Protein AF-O33717-F1 (afdb_monomer_lite)

Structure (mmCIF, N/CA/C/O backbone):
data_AF-O33717-F1
#
_entry.id   AF-O33717-F1
#
loop_
_atom_site.group_PDB
_atom_site.id
_atom_site.type_symbol
_atom_site.label_atom_id
_atom_site.label_alt_id
_atom_site.label_comp_id
_atom_site.label_asym_id
_atom_site.label_entity_id
_atom_site.label_seq_id
_atom_site.pdbx_PDB_ins_code
_atom_site.Cartn_x
_atom_site.Cartn_y
_atom_site.Cartn_z
_atom_site.occupancy
_atom_site.B_iso_or_equiv
_atom_site.auth_seq_id
_atom_site.auth_comp_id
_atom_site.auth_asym_id
_atom_site.auth_atom_id
_atom_site.pdbx_PDB_model_num
ATOM 1 N N . ALA A 1 1 ? 18.523 -14.338 -11.501 1.00 44.06 1 ALA A N 1
ATOM 2 C CA . ALA A 1 1 ? 17.229 -13.758 -11.103 1.00 44.06 1 AL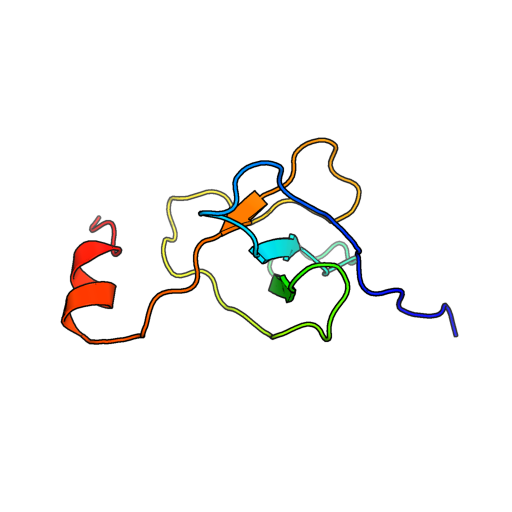A A CA 1
ATOM 3 C C . ALA A 1 1 ? 17.525 -12.743 -10.017 1.00 44.06 1 ALA A C 1
ATOM 5 O O . ALA A 1 1 ? 18.088 -13.146 -9.008 1.00 44.06 1 ALA A O 1
ATOM 6 N N . ASP A 1 2 ? 17.242 -11.460 -10.244 1.00 47.91 2 ASP A N 1
ATOM 7 C CA . ASP A 1 2 ? 17.397 -10.457 -9.190 1.00 47.91 2 ASP A CA 1
ATOM 8 C C . ASP A 1 2 ? 16.411 -10.787 -8.075 1.00 47.91 2 ASP A C 1
ATOM 10 O O . ASP A 1 2 ? 15.197 -10.834 -8.301 1.00 47.91 2 ASP A O 1
ATOM 14 N N . GLU A 1 3 ? 16.940 -11.088 -6.893 1.00 51.00 3 GLU A N 1
ATOM 15 C CA . GLU A 1 3 ? 16.158 -11.364 -5.700 1.00 51.00 3 GLU A CA 1
ATOM 16 C C . GLU A 1 3 ? 15.165 -10.213 -5.507 1.00 51.00 3 GLU A C 1
ATOM 18 O O . GLU A 1 3 ? 15.546 -9.052 -5.337 1.00 51.00 3 GLU A O 1
ATOM 23 N N . LYS A 1 4 ? 13.866 -10.505 -5.634 1.00 62.59 4 LYS A N 1
ATOM 24 C CA . LYS A 1 4 ? 12.811 -9.503 -5.476 1.00 62.59 4 LYS A CA 1
ATOM 25 C C . LYS A 1 4 ? 12.723 -9.176 -3.986 1.00 62.59 4 LYS A C 1
ATOM 27 O O . LYS A 1 4 ? 11.890 -9.726 -3.272 1.00 62.59 4 LYS A O 1
ATOM 32 N N . THR A 1 5 ? 13.620 -8.320 -3.502 1.00 81.69 5 THR A N 1
ATOM 33 C CA . THR A 1 5 ? 13.677 -7.967 -2.087 1.00 81.69 5 THR A CA 1
ATOM 34 C C . THR A 1 5 ? 12.428 -7.172 -1.736 1.00 81.69 5 THR A C 1
ATOM 36 O O . THR A 1 5 ? 12.175 -6.086 -2.268 1.00 81.69 5 THR A O 1
ATOM 39 N N . VAL A 1 6 ? 11.614 -7.736 -0.852 1.00 91.81 6 VAL A N 1
ATOM 40 C CA . VAL A 1 6 ? 10.428 -7.069 -0.327 1.00 91.81 6 VAL A CA 1
ATOM 41 C C . VAL A 1 6 ? 10.883 -5.851 0.489 1.00 91.81 6 VAL A C 1
ATOM 43 O O . VAL A 1 6 ? 11.744 -5.990 1.359 1.00 91.81 6 VAL A O 1
ATOM 46 N N . PRO A 1 7 ? 10.349 -4.642 0.238 1.00 94.56 7 PRO A N 1
ATOM 47 C CA . PRO A 1 7 ? 10.831 -3.443 0.910 1.00 94.56 7 PRO A CA 1
ATOM 48 C C . PRO A 1 7 ? 10.512 -3.477 2.408 1.00 94.56 7 PRO A C 1
ATOM 50 O O . PRO A 1 7 ? 9.376 -3.736 2.804 1.00 94.56 7 PRO A O 1
ATOM 53 N N . ASN A 1 8 ? 11.495 -3.139 3.241 1.00 95.19 8 ASN A N 1
ATOM 54 C CA . ASN A 1 8 ? 11.321 -2.993 4.682 1.00 95.19 8 ASN A CA 1
ATOM 55 C C . ASN A 1 8 ? 11.304 -1.504 5.067 1.00 95.19 8 ASN A C 1
ATOM 57 O O . ASN A 1 8 ? 12.348 -0.893 5.293 1.00 95.19 8 ASN A O 1
ATOM 61 N N . ARG A 1 9 ? 10.110 -0.899 5.089 1.00 94.50 9 ARG A N 1
ATOM 62 C CA . ARG A 1 9 ? 9.894 0.486 5.539 1.00 94.50 9 ARG A CA 1
ATOM 63 C C . ARG A 1 9 ? 9.093 0.490 6.836 1.00 94.50 9 ARG A C 1
ATOM 65 O O . ARG A 1 9 ? 8.102 -0.228 6.959 1.00 94.50 9 ARG A O 1
ATOM 72 N N . ILE A 1 10 ? 9.510 1.332 7.777 1.00 94.50 10 ILE A N 1
ATOM 73 C CA . ILE A 1 10 ? 8.882 1.483 9.090 1.00 94.50 10 ILE A CA 1
ATOM 74 C C . ILE A 1 10 ? 8.414 2.929 9.227 1.00 94.50 10 ILE A C 1
ATOM 76 O O . ILE A 1 10 ? 9.175 3.858 8.959 1.00 94.50 10 ILE A O 1
ATOM 80 N N . ASN A 1 11 ? 7.159 3.107 9.633 1.00 95.62 11 ASN A N 1
ATOM 81 C CA . ASN A 1 11 ? 6.634 4.403 10.038 1.00 95.62 11 ASN A CA 1
ATOM 82 C C . ASN A 1 11 ? 6.833 4.586 11.544 1.00 95.62 11 ASN A C 1
ATOM 84 O O . ASN A 1 11 ? 6.635 3.636 12.302 1.00 95.62 11 ASN A O 1
ATOM 88 N N . SER A 1 12 ? 7.173 5.797 11.981 1.00 93.88 12 SER A N 1
ATOM 89 C CA . SER A 1 12 ? 7.213 6.131 13.408 1.00 93.88 12 SER A CA 1
ATOM 90 C C . SER A 1 12 ? 5.812 6.172 14.023 1.00 93.88 12 SER A C 1
ATOM 92 O O . SER A 1 12 ? 5.659 5.892 15.208 1.00 93.88 12 SER A O 1
ATOM 94 N N . SER A 1 13 ? 4.780 6.472 13.223 1.00 94.56 13 SER A N 1
ATOM 95 C CA . SER A 1 13 ? 3.388 6.438 13.678 1.00 94.56 13 SER A CA 1
ATOM 96 C C . SER A 1 13 ? 2.847 4.999 13.714 1.00 94.56 13 SER A C 1
ATOM 98 O O . SER A 1 13 ? 2.708 4.377 12.653 1.00 94.56 13 SER A O 1
ATOM 100 N N . PRO A 1 14 ? 2.480 4.467 14.898 1.00 93.25 14 PRO A N 1
ATOM 101 C CA . PRO A 1 14 ? 1.939 3.114 15.020 1.00 93.25 14 PRO A CA 1
ATOM 102 C C . PRO A 1 14 ? 0.529 2.977 14.428 1.00 93.25 14 PRO A C 1
ATOM 104 O O . PRO A 1 14 ? 0.105 1.862 14.131 1.00 93.25 14 PRO A O 1
ATOM 107 N N . GLU A 1 15 ? -0.195 4.083 14.221 1.00 97.12 15 GLU A N 1
ATOM 108 C CA . GLU A 1 15 ? -1.540 4.067 13.633 1.00 97.12 15 GLU A CA 1
ATOM 109 C C . GLU A 1 15 ? -1.524 3.728 12.132 1.00 97.12 15 GLU A C 1
ATOM 111 O O . GLU A 1 15 ? -2.462 3.111 11.619 1.00 97.12 15 GLU A O 1
ATOM 116 N N . PHE A 1 16 ? -0.436 4.068 11.434 1.00 97.69 16 PHE A N 1
ATOM 117 C CA . PHE A 1 16 ? -0.265 3.822 10.002 1.00 97.69 16 PHE A CA 1
ATOM 118 C C . PHE A 1 16 ? 0.972 2.951 9.753 1.00 97.69 16 PHE A C 1
ATOM 120 O O . PHE A 1 16 ? 1.971 3.439 9.223 1.00 97.69 16 PHE A O 1
ATOM 127 N N . PRO A 1 17 ? 0.960 1.669 10.153 1.00 97.56 17 PRO A N 1
ATOM 128 C CA . PRO A 1 17 ? 2.164 0.849 10.120 1.00 97.56 17 PRO A CA 1
ATOM 129 C C . PRO A 1 17 ? 2.386 0.164 8.762 1.00 97.56 17 PRO A C 1
ATOM 131 O O . PRO A 1 17 ? 3.475 -0.347 8.510 1.00 97.56 17 PRO A O 1
ATOM 134 N N . TRP A 1 18 ? 1.374 0.126 7.886 1.00 98.31 18 TRP A N 1
ATOM 135 C CA . TRP A 1 18 ? 1.457 -0.561 6.596 1.00 98.31 18 TRP A CA 1
ATOM 136 C C . TRP A 1 18 ? 2.135 0.314 5.559 1.00 98.31 18 TRP A C 1
ATOM 138 O O . TRP A 1 18 ? 1.676 1.421 5.293 1.00 98.31 18 TRP A O 1
ATOM 148 N N . TYR A 1 19 ? 3.180 -0.196 4.924 1.00 98.12 19 TYR A N 1
ATOM 149 C CA . TYR A 1 19 ? 3.825 0.472 3.806 1.00 98.12 19 TYR A CA 1
ATOM 150 C C . TYR A 1 19 ? 3.121 0.095 2.505 1.00 98.12 19 TYR A C 1
ATOM 152 O O . TYR A 1 19 ? 3.044 -1.087 2.174 1.00 98.12 19 TYR A O 1
ATOM 160 N N . GLY A 1 20 ? 2.604 1.084 1.772 1.00 98.06 20 GLY A N 1
ATOM 161 C CA . GLY A 1 20 ? 2.004 0.888 0.453 1.00 98.06 20 GLY A CA 1
ATOM 162 C C . GLY A 1 20 ? 2.828 1.552 -0.641 1.00 98.06 20 GLY A C 1
ATOM 163 O O . GLY A 1 20 ? 3.309 2.671 -0.471 1.00 98.06 20 GLY A O 1
ATOM 164 N N . TYR A 1 21 ? 3.006 0.860 -1.762 1.00 97.44 21 TYR A N 1
ATOM 165 C CA . TYR A 1 21 ? 3.949 1.276 -2.796 1.00 97.44 21 TYR A CA 1
ATOM 166 C C . TYR A 1 21 ? 3.582 0.761 -4.186 1.00 97.44 21 TYR A C 1
ATOM 168 O O . TYR A 1 21 ? 2.801 -0.177 -4.360 1.00 97.44 21 TYR A O 1
ATOM 176 N N . TYR A 1 22 ? 4.183 1.405 -5.183 1.00 96.12 22 TYR A N 1
ATOM 177 C CA . TYR A 1 22 ? 4.107 1.055 -6.593 1.00 96.12 22 TYR A CA 1
ATOM 178 C C . TYR A 1 22 ? 5.303 0.189 -6.999 1.00 96.12 22 TYR A C 1
ATOM 180 O O . TYR A 1 22 ? 6.434 0.678 -7.062 1.00 96.12 22 TYR A O 1
ATOM 188 N N . ALA A 1 23 ? 5.057 -1.093 -7.258 1.00 95.38 23 ALA A N 1
ATOM 189 C CA . ALA A 1 23 ? 6.068 -2.095 -7.586 1.00 95.38 23 ALA A CA 1
ATOM 190 C C . ALA A 1 23 ? 6.336 -2.235 -9.094 1.00 95.38 23 ALA A C 1
ATOM 192 O O . ALA A 1 23 ? 7.344 -2.830 -9.477 1.00 95.38 23 ALA A O 1
ATOM 193 N N . TYR A 1 24 ? 5.478 -1.679 -9.958 1.00 94.31 24 TYR A N 1
ATOM 194 C CA . TYR A 1 24 ? 5.665 -1.774 -11.405 1.00 94.31 24 TYR A CA 1
ATOM 195 C C . TYR A 1 24 ? 6.893 -0.969 -11.853 1.00 94.31 24 TYR A C 1
ATOM 197 O O . TYR A 1 24 ? 7.006 0.232 -11.590 1.00 94.31 24 TYR A O 1
ATOM 205 N N . LYS A 1 25 ? 7.819 -1.655 -12.531 1.00 90.69 25 LYS A N 1
ATOM 206 C CA . LYS A 1 25 ? 9.102 -1.107 -13.000 1.00 90.69 25 LYS A CA 1
ATOM 207 C C . LYS A 1 25 ? 9.126 -0.778 -14.498 1.00 90.69 25 LYS A C 1
ATOM 209 O O . LYS A 1 25 ? 10.135 -0.268 -14.971 1.00 90.69 25 LYS A O 1
ATOM 214 N N . GLY A 1 26 ? 8.066 -1.091 -15.243 1.00 90.75 26 GLY A N 1
ATOM 215 C CA . GLY A 1 26 ? 8.030 -0.841 -16.684 1.00 90.75 26 GLY A CA 1
ATOM 216 C C . GLY A 1 26 ? 7.681 0.606 -17.044 1.00 90.75 26 GLY A C 1
ATOM 217 O O . GLY A 1 26 ? 7.480 1.460 -16.175 1.00 90.75 26 GLY A O 1
ATOM 218 N N . PHE A 1 27 ? 7.623 0.869 -18.349 1.00 90.62 27 PHE A N 1
ATOM 219 C CA . PHE A 1 27 ? 7.395 2.201 -18.919 1.00 90.62 27 PHE A CA 1
ATOM 220 C C . PHE A 1 27 ? 5.927 2.474 -19.276 1.00 90.62 27 PHE A C 1
ATOM 222 O O . PHE A 1 27 ? 5.554 3.634 -19.433 1.00 90.62 27 PHE A O 1
ATOM 229 N N . GLU A 1 28 ? 5.092 1.436 -19.386 1.00 94.44 28 GLU A N 1
ATOM 230 C CA . GLU A 1 28 ? 3.701 1.595 -19.803 1.00 94.44 28 GLU A CA 1
ATOM 231 C C . GLU A 1 28 ? 2.886 2.269 -18.695 1.00 94.44 28 GLU A C 1
ATOM 233 O O . GLU A 1 28 ? 2.692 1.714 -17.611 1.00 94.44 28 GLU A O 1
ATOM 238 N N . ALA A 1 29 ? 2.397 3.480 -18.965 1.00 88.19 29 ALA A N 1
ATOM 239 C CA . ALA A 1 29 ? 1.765 4.327 -17.955 1.00 88.19 29 ALA A CA 1
ATOM 240 C C . ALA A 1 29 ? 0.469 3.728 -17.383 1.00 88.19 29 ALA A C 1
ATOM 242 O O . ALA A 1 29 ? 0.076 4.071 -16.270 1.00 88.19 29 ALA A O 1
ATOM 243 N N . ARG A 1 30 ? -0.192 2.839 -18.137 1.00 91.88 30 ARG A N 1
ATOM 244 C CA . ARG A 1 30 ? -1.466 2.207 -17.758 1.00 91.88 30 ARG A CA 1
ATOM 245 C C . ARG A 1 30 ? -1.301 0.991 -16.850 1.00 91.88 30 ARG A C 1
ATOM 247 O O . ARG A 1 30 ? -2.271 0.562 -16.230 1.00 91.88 30 ARG A O 1
ATOM 254 N N . TYR A 1 31 ? -0.107 0.406 -16.787 1.00 94.00 31 TYR A N 1
ATOM 255 C CA . TYR A 1 31 ? 0.137 -0.775 -15.969 1.00 94.00 31 TYR A CA 1
ATOM 256 C C . TYR A 1 31 ? 0.545 -0.381 -14.571 1.00 94.00 31 TYR A C 1
ATOM 258 O O . TYR A 1 31 ? 1.478 0.389 -14.388 1.00 94.00 31 TYR A O 1
ATOM 266 N N . HIS A 1 32 ? -0.131 -0.954 -13.583 1.00 95.06 32 HIS A N 1
ATOM 267 C CA . HIS A 1 32 ? 0.104 -0.677 -12.179 1.00 95.06 32 HIS A CA 1
ATOM 268 C C . HIS A 1 32 ? 0.254 -1.988 -11.415 1.00 95.06 32 HIS A C 1
ATOM 270 O O . HIS A 1 32 ? -0.532 -2.913 -11.598 1.00 95.06 32 HIS A O 1
ATOM 276 N N . ASP A 1 33 ? 1.234 -2.043 -10.518 1.00 96.31 33 ASP A N 1
ATOM 277 C CA . ASP A 1 33 ? 1.381 -3.134 -9.556 1.00 96.31 33 ASP A CA 1
ATOM 278 C C . ASP A 1 33 ? 1.465 -2.524 -8.157 1.00 96.31 33 ASP A C 1
ATOM 280 O O . ASP A 1 33 ? 2.533 -2.119 -7.700 1.00 96.31 33 ASP A O 1
ATOM 284 N N . LEU A 1 34 ? 0.305 -2.339 -7.525 1.00 97.69 34 LEU A N 1
ATOM 285 C CA . LEU A 1 34 ? 0.199 -1.754 -6.191 1.00 97.69 34 LEU A CA 1
ATOM 286 C C . LEU A 1 34 ? 0.272 -2.850 -5.133 1.00 97.69 34 LEU A C 1
ATOM 288 O O . LEU A 1 34 ? -0.487 -3.821 -5.181 1.00 97.69 34 LEU A O 1
ATOM 292 N N . LYS A 1 35 ? 1.140 -2.657 -4.141 1.00 98.00 35 LYS A N 1
ATOM 293 C CA . LYS A 1 35 ? 1.346 -3.601 -3.041 1.00 98.00 35 LYS A CA 1
ATOM 294 C C . LYS A 1 35 ? 1.269 -2.907 -1.689 1.00 98.00 35 LYS A C 1
ATOM 296 O O . LYS A 1 35 ? 1.520 -1.704 -1.582 1.00 98.00 35 LYS A O 1
ATOM 301 N N . VAL A 1 36 ? 0.990 -3.692 -0.651 1.00 98.38 36 VAL A N 1
ATOM 302 C CA . VAL A 1 36 ? 1.239 -3.312 0.745 1.00 98.38 36 VAL A CA 1
ATOM 303 C C . VAL A 1 36 ? 2.023 -4.393 1.477 1.00 98.38 36 VAL A C 1
ATOM 305 O O . VAL A 1 36 ? 1.884 -5.578 1.175 1.00 98.38 36 VAL A O 1
ATOM 308 N N . ASN A 1 37 ? 2.821 -3.997 2.465 1.00 97.94 37 ASN A N 1
ATOM 309 C CA . ASN A 1 37 ? 3.395 -4.913 3.446 1.00 97.94 37 ASN A CA 1
ATOM 310 C C . ASN A 1 37 ? 3.506 -4.265 4.831 1.00 97.94 37 ASN A C 1
ATOM 312 O O . ASN A 1 37 ? 3.238 -3.075 5.012 1.00 97.94 37 ASN A O 1
ATOM 316 N N . LEU A 1 38 ? 3.912 -5.069 5.809 1.00 97.56 38 LEU A N 1
ATOM 317 C CA . LEU A 1 38 ? 4.196 -4.624 7.166 1.00 97.56 38 LEU A CA 1
ATOM 318 C C . LEU A 1 38 ? 5.643 -4.981 7.519 1.00 97.56 38 LEU A C 1
ATOM 320 O O . LEU A 1 38 ? 5.942 -6.162 7.683 1.00 97.56 38 LEU A O 1
ATOM 324 N N . LYS A 1 39 ? 6.529 -3.982 7.628 1.00 95.31 39 LYS A N 1
ATOM 325 C CA . LYS A 1 39 ? 7.932 -4.143 8.070 1.00 95.31 39 LYS A CA 1
ATOM 326 C C . LYS A 1 39 ? 8.698 -5.268 7.343 1.00 95.31 39 LYS A C 1
ATOM 328 O O . LYS A 1 39 ? 9.341 -6.098 7.976 1.00 95.31 39 LYS A O 1
ATOM 333 N N . GLY 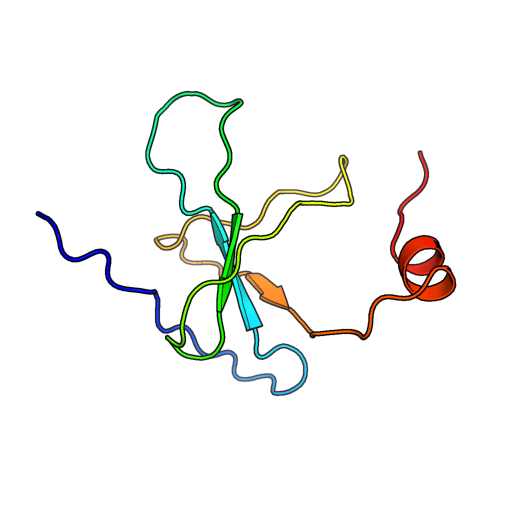A 1 40 ? 8.571 -5.341 6.014 1.00 95.38 40 GLY A N 1
ATOM 334 C CA . GLY A 1 40 ? 9.261 -6.354 5.199 1.00 95.38 40 GLY A CA 1
ATOM 335 C C . GLY A 1 40 ? 8.604 -7.739 5.168 1.00 95.38 40 GLY A C 1
ATOM 336 O O . GLY A 1 40 ? 9.137 -8.647 4.538 1.00 95.38 40 GLY A O 1
ATOM 337 N N . SER A 1 41 ? 7.437 -7.916 5.797 1.00 96.25 41 SER A N 1
ATOM 338 C CA . SER A 1 41 ? 6.621 -9.127 5.615 1.00 96.25 41 SER A CA 1
ATOM 339 C C . SER A 1 41 ? 6.151 -9.304 4.167 1.00 96.25 41 SER A C 1
ATOM 341 O O . SER A 1 41 ? 6.239 -8.384 3.355 1.00 96.25 41 SER A O 1
ATOM 343 N N . LYS A 1 42 ? 5.606 -10.488 3.858 1.00 96.62 42 LYS A N 1
ATOM 344 C CA . LYS A 1 42 ? 5.034 -10.832 2.548 1.00 96.62 42 LYS A CA 1
ATOM 345 C C . LYS A 1 42 ? 4.168 -9.700 1.974 1.00 96.62 42 LYS A C 1
ATOM 347 O O . LYS A 1 42 ? 3.321 -9.137 2.667 1.00 96.62 42 LYS A O 1
ATOM 352 N N . GLU A 1 43 ? 4.369 -9.402 0.691 1.00 97.06 43 GLU A N 1
ATOM 353 C CA . GLU A 1 43 ? 3.569 -8.415 -0.032 1.00 97.06 43 GLU A CA 1
ATOM 354 C C . GLU A 1 43 ? 2.146 -8.921 -0.306 1.00 97.06 43 GLU A C 1
ATOM 356 O O . GLU A 1 43 ? 1.931 -10.087 -0.644 1.00 97.06 43 GLU A O 1
ATOM 361 N N . TYR A 1 44 ? 1.172 -8.021 -0.190 1.00 97.94 44 TYR A N 1
ATOM 362 C CA . TYR A 1 44 ? -0.221 -8.266 -0.549 1.00 97.94 44 TYR A CA 1
ATOM 363 C C . TYR A 1 44 ? -0.602 -7.402 -1.746 1.00 97.94 44 TYR A C 1
ATOM 365 O O . TYR A 1 44 ? -0.286 -6.209 -1.783 1.00 97.94 44 TYR A O 1
ATOM 373 N N . GLN A 1 45 ? -1.298 -8.004 -2.711 1.00 98.00 45 GLN A N 1
ATOM 374 C CA . GLN A 1 45 ? -1.889 -7.279 -3.832 1.00 98.00 45 GLN A CA 1
ATOM 375 C C . GLN A 1 45 ? -2.962 -6.316 -3.324 1.00 98.00 45 GLN A C 1
ATOM 377 O O . GLN A 1 45 ? -3.803 -6.699 -2.510 1.00 98.00 45 GLN A O 1
ATOM 382 N N . VAL A 1 46 ? -2.968 -5.088 -3.844 1.00 97.88 46 VAL A N 1
ATOM 383 C CA . VAL A 1 46 ? -4.038 -4.117 -3.590 1.00 97.88 46 VAL A CA 1
ATOM 384 C C . VAL A 1 46 ? -4.482 -3.426 -4.876 1.00 97.88 46 VAL A C 1
ATOM 386 O O . VAL A 1 46 ? -3.823 -3.516 -5.913 1.00 97.88 46 VAL A O 1
ATOM 389 N N . TYR A 1 47 ? -5.601 -2.712 -4.785 1.00 95.94 47 TYR A N 1
ATOM 390 C CA . TYR A 1 47 ? -6.150 -1.870 -5.843 1.00 95.94 47 TYR A CA 1
ATOM 391 C C . TYR A 1 47 ? -6.452 -0.481 -5.280 1.00 95.94 47 TYR A C 1
ATOM 393 O O . TYR A 1 47 ? -6.811 -0.339 -4.109 1.00 95.94 47 TYR A O 1
ATOM 401 N N . CYS A 1 48 ? -6.292 0.559 -6.098 1.00 94.12 48 CYS A N 1
ATOM 402 C CA . CYS A 1 48 ? -6.702 1.903 -5.711 1.00 94.12 48 CYS A CA 1
ATOM 403 C C . CYS A 1 48 ? -8.230 2.043 -5.821 1.00 94.12 48 CYS A C 1
ATOM 405 O O . CYS A 1 48 ? -8.856 1.474 -6.708 1.00 94.12 48 CYS A O 1
ATOM 407 N N . PHE A 1 49 ? -8.827 2.812 -4.909 1.00 93.38 49 PHE A N 1
ATOM 408 C CA . PHE A 1 49 ? -10.284 3.005 -4.851 1.00 93.38 49 PHE A CA 1
ATOM 409 C C . PHE A 1 49 ? -10.725 4.444 -5.178 1.00 93.38 49 PHE A C 1
ATOM 411 O O . PHE A 1 49 ? -11.862 4.678 -5.568 1.00 93.38 49 PHE A O 1
ATOM 418 N N . ASN A 1 50 ? -9.821 5.425 -5.063 1.00 92.75 50 ASN A N 1
ATOM 419 C CA . ASN A 1 50 ? -10.117 6.845 -5.278 1.00 92.75 50 ASN A CA 1
ATOM 420 C C . ASN A 1 50 ? -9.396 7.377 -6.529 1.00 92.75 50 ASN A C 1
ATOM 422 O O . ASN A 1 50 ? -8.227 7.746 -6.448 1.00 92.75 50 ASN A O 1
ATOM 426 N N . LEU A 1 51 ? -10.107 7.474 -7.660 1.00 89.94 51 LEU A N 1
ATOM 427 C CA . LEU A 1 51 ? -9.537 7.822 -8.976 1.00 89.94 51 LEU A CA 1
ATOM 428 C C . LEU A 1 51 ? -8.909 9.225 -9.058 1.00 89.94 51 LEU A C 1
ATOM 430 O O . LEU A 1 51 ? -7.969 9.432 -9.814 1.00 89.94 51 LEU A O 1
ATOM 434 N N . LYS A 1 52 ? -9.418 10.196 -8.286 1.00 89.38 52 LYS A N 1
ATOM 435 C CA . LYS A 1 52 ? -8.897 11.577 -8.270 1.00 89.38 52 LYS A CA 1
ATOM 436 C C . LYS A 1 52 ? -7.679 11.763 -7.344 1.00 89.38 52 LYS A C 1
ATOM 438 O O . LYS A 1 52 ? -7.134 12.860 -7.283 1.00 89.38 52 LYS A O 1
ATOM 443 N N . ARG A 1 53 ? -7.266 10.743 -6.575 1.00 90.81 53 ARG A N 1
ATOM 444 C CA . ARG A 1 53 ? -6.087 10.826 -5.690 1.00 90.81 53 ARG A CA 1
ATOM 445 C C . ARG A 1 53 ? -4.868 10.205 -6.364 1.00 90.81 53 ARG A C 1
ATOM 447 O O . ARG A 1 53 ? -4.990 9.242 -7.112 1.00 90.81 53 ARG A O 1
ATOM 454 N N . SER A 1 54 ? -3.687 10.730 -6.049 1.00 92.44 54 SER A N 1
ATOM 455 C CA . SER A 1 54 ? -2.422 10.161 -6.514 1.00 92.44 54 SER A CA 1
ATOM 456 C C . SER A 1 54 ? -2.273 8.703 -6.079 1.00 92.44 54 SER A C 1
ATOM 458 O O . SER A 1 54 ? -2.607 8.343 -4.946 1.00 92.44 54 SER A O 1
ATOM 460 N N . LEU A 1 55 ? -1.718 7.883 -6.970 1.00 94.75 55 LEU A N 1
ATOM 461 C CA . LEU A 1 55 ? -1.290 6.529 -6.637 1.00 94.75 55 LEU A CA 1
ATOM 462 C C . LEU A 1 55 ? -0.163 6.544 -5.584 1.00 94.75 55 LEU A C 1
ATOM 464 O O . LEU A 1 55 ? 0.548 7.550 -5.457 1.00 94.75 55 LEU A O 1
ATOM 468 N N . PRO A 1 56 ? 0.031 5.432 -4.848 1.00 96.31 56 PRO A N 1
ATOM 469 C CA . PRO A 1 56 ? 1.209 5.241 -4.010 1.00 96.31 56 PRO A CA 1
ATOM 470 C C . PRO A 1 56 ? 2.507 5.481 -4.788 1.00 96.31 56 PRO A C 1
ATOM 472 O O . PRO A 1 56 ? 2.603 5.191 -5.982 1.00 96.31 56 PRO A O 1
ATOM 475 N N . ARG A 1 57 ? 3.525 6.006 -4.106 1.00 95.38 57 ARG A N 1
ATOM 476 C CA . ARG A 1 57 ? 4.842 6.258 -4.693 1.00 95.38 57 ARG A CA 1
ATOM 477 C C . ARG A 1 57 ? 5.608 4.951 -4.926 1.00 95.38 57 ARG A C 1
ATOM 479 O O . ARG A 1 57 ? 5.323 3.913 -4.329 1.00 95.38 57 ARG A O 1
ATOM 486 N N . ARG A 1 58 ? 6.607 5.011 -5.810 1.00 94.25 58 ARG A N 1
ATOM 487 C CA . ARG A 1 58 ? 7.554 3.911 -6.059 1.00 94.25 58 ARG A CA 1
ATOM 488 C C . ARG A 1 58 ? 8.423 3.646 -4.828 1.00 94.25 58 ARG A C 1
ATOM 490 O O . ARG A 1 58 ? 8.641 4.543 -4.022 1.00 94.25 58 ARG A O 1
ATOM 497 N N . THR A 1 59 ? 8.986 2.446 -4.725 1.00 92.25 59 THR A N 1
ATOM 498 C CA . THR A 1 59 ? 9.806 2.020 -3.570 1.00 92.25 59 THR A CA 1
ATOM 499 C C . THR A 1 59 ? 11.081 2.842 -3.335 1.00 92.25 59 THR A C 1
ATOM 501 O O . THR A 1 59 ? 11.528 2.978 -2.193 1.00 92.25 59 THR A O 1
ATOM 504 N N . HIS A 1 60 ? 11.652 3.412 -4.400 1.00 89.25 60 HIS A N 1
ATOM 505 C CA . HIS A 1 60 ? 12.832 4.288 -4.361 1.00 89.25 60 HIS A CA 1
ATOM 506 C C . HIS A 1 60 ? 12.492 5.773 -4.147 1.00 89.25 60 HIS A C 1
ATOM 508 O O . HIS A 1 60 ? 13.387 6.612 -4.143 1.00 89.25 60 HIS A O 1
ATOM 514 N N . SER A 1 61 ? 11.210 6.119 -3.996 1.00 91.12 61 SER A N 1
ATOM 515 C CA . SER A 1 61 ? 10.800 7.477 -3.640 1.00 91.12 61 SER A CA 1
ATOM 516 C C . SER A 1 61 ? 11.313 7.842 -2.246 1.00 91.12 61 SER A C 1
ATOM 518 O O . SER A 1 61 ? 11.279 7.022 -1.330 1.00 91.12 61 SER A O 1
ATOM 520 N N . ILE A 1 62 ? 11.728 9.099 -2.071 1.00 91.44 62 ILE A N 1
ATOM 521 C CA . ILE A 1 62 ? 12.099 9.660 -0.762 1.00 91.44 62 ILE A CA 1
ATOM 522 C C . ILE A 1 62 ? 10.860 9.730 0.146 1.00 91.44 62 ILE A C 1
ATOM 524 O O . ILE A 1 62 ? 10.933 9.481 1.347 1.00 91.44 62 ILE A O 1
ATOM 528 N N . THR A 1 63 ? 9.694 10.024 -0.436 1.00 93.38 63 THR A N 1
ATOM 529 C CA . THR A 1 63 ? 8.412 10.025 0.273 1.00 93.38 63 THR A CA 1
ATOM 530 C C . THR A 1 63 ? 7.785 8.635 0.257 1.00 93.38 63 THR A C 1
ATOM 532 O O . THR A 1 63 ? 7.618 8.046 -0.814 1.00 93.38 63 THR A O 1
ATOM 535 N N . ASN A 1 64 ? 7.369 8.160 1.431 1.00 96.12 64 ASN A N 1
ATOM 536 C CA . ASN A 1 64 ? 6.683 6.884 1.624 1.00 96.12 64 ASN A CA 1
ATOM 537 C C . ASN A 1 64 ? 5.184 7.096 1.880 1.00 96.12 64 ASN A C 1
ATOM 539 O O . ASN A 1 64 ? 4.791 8.073 2.518 1.00 96.12 64 ASN A O 1
ATOM 543 N N . ASN A 1 65 ? 4.348 6.164 1.417 1.00 97.75 65 ASN A N 1
ATOM 544 C CA . ASN A 1 65 ? 2.925 6.137 1.741 1.00 97.75 65 ASN A CA 1
ATOM 545 C C . ASN A 1 65 ? 2.663 5.076 2.812 1.00 97.75 65 ASN A C 1
ATOM 547 O O . ASN A 1 65 ? 2.968 3.897 2.616 1.00 97.75 65 ASN A O 1
ATOM 551 N N . PHE A 1 66 ? 2.077 5.503 3.927 1.00 98.06 66 PHE A N 1
ATOM 552 C CA . PHE A 1 66 ? 1.738 4.631 5.041 1.00 98.06 66 PHE A CA 1
ATOM 553 C C . PHE A 1 66 ? 0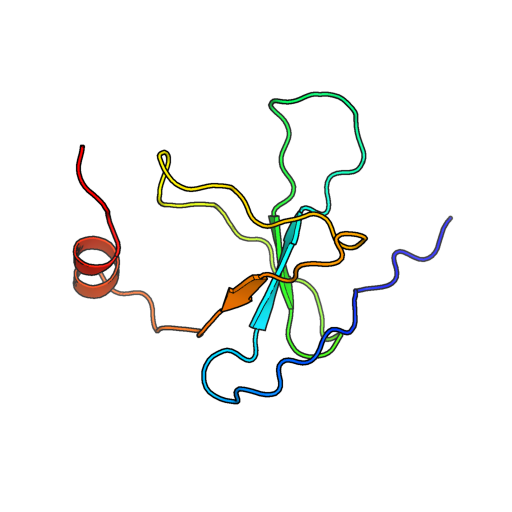.228 4.577 5.272 1.00 98.06 66 PHE A C 1
ATOM 555 O O . PHE A 1 66 ? -0.474 5.573 5.096 1.00 98.06 66 PHE A O 1
ATOM 562 N N . TYR A 1 67 ? -0.268 3.401 5.651 1.00 97.69 67 TYR A N 1
ATOM 563 C CA . TYR A 1 67 ? -1.690 3.086 5.704 1.00 97.69 67 TYR A CA 1
ATOM 564 C C . TYR A 1 67 ? -2.077 2.406 7.016 1.00 97.69 67 TYR A C 1
ATOM 566 O O . TYR A 1 67 ? -1.292 1.691 7.646 1.00 97.69 67 TYR A O 1
ATOM 574 N N . LYS A 1 68 ? -3.339 2.606 7.392 1.00 97.50 68 LYS A N 1
ATOM 575 C CA . LYS A 1 68 ? -4.021 1.897 8.472 1.00 97.50 68 LYS A CA 1
ATOM 576 C C . LYS A 1 68 ? -4.866 0.787 7.856 1.00 97.50 68 LYS A C 1
ATOM 578 O O . LYS A 1 68 ? -5.618 1.036 6.914 1.00 97.50 68 LYS A O 1
ATOM 583 N N . LYS A 1 69 ? -4.754 -0.435 8.377 1.00 96.44 69 LYS A N 1
ATOM 584 C CA . LYS A 1 69 ? -5.643 -1.535 7.983 1.00 96.44 69 LYS A CA 1
ATOM 585 C C . LYS A 1 69 ? -6.997 -1.341 8.665 1.00 9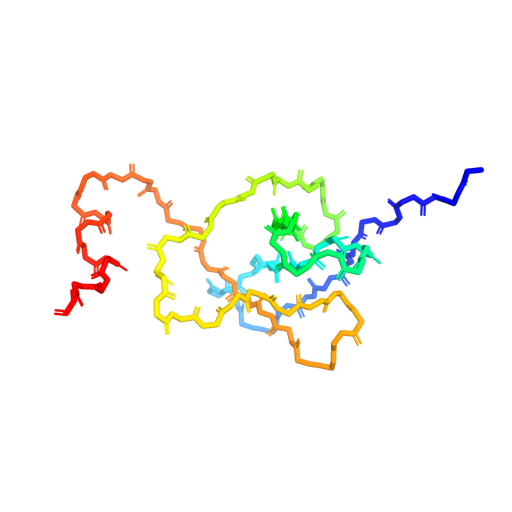6.44 69 LYS A C 1
ATOM 587 O O . LYS A 1 69 ? -7.051 -1.153 9.875 1.00 96.44 69 LYS A O 1
ATOM 592 N N . ILE A 1 70 ? -8.071 -1.409 7.886 1.00 94.69 70 ILE A N 1
ATOM 593 C CA . ILE A 1 70 ? -9.455 -1.289 8.356 1.00 94.69 70 ILE A CA 1
ATOM 594 C C . ILE A 1 70 ? -10.208 -2.550 7.919 1.00 94.69 70 ILE A C 1
ATOM 596 O O . ILE A 1 70 ? -9.930 -3.096 6.850 1.00 94.69 70 ILE A O 1
ATOM 600 N N . VAL A 1 71 ? -11.135 -3.035 8.748 1.00 95.12 71 VAL A N 1
ATOM 601 C CA . VAL A 1 71 ? -12.025 -4.143 8.376 1.00 95.12 71 VAL A CA 1
ATOM 602 C C . VAL A 1 71 ? -12.975 -3.667 7.278 1.00 95.12 71 VAL A C 1
ATOM 604 O O . VAL A 1 71 ? -13.676 -2.671 7.444 1.00 95.12 71 VAL A O 1
ATOM 607 N N . GLY A 1 72 ? -12.973 -4.361 6.140 1.00 92.19 72 GLY A N 1
ATOM 608 C CA . GLY A 1 72 ? -13.814 -4.009 5.001 1.00 92.19 72 GLY A CA 1
ATOM 609 C C . GLY A 1 72 ? -15.290 -4.261 5.297 1.00 92.19 72 GLY A C 1
ATOM 610 O O . GLY A 1 72 ? -15.676 -5.375 5.637 1.00 92.19 72 GLY A O 1
ATOM 611 N N . SER A 1 73 ? -16.117 -3.233 5.138 1.00 95.56 73 SER A N 1
ATOM 612 C CA . SER A 1 73 ? -17.576 -3.322 5.212 1.00 95.56 73 SER A CA 1
ATOM 613 C C . SER A 1 73 ? -18.202 -2.308 4.256 1.00 95.56 73 SER A C 1
ATOM 615 O O . SER A 1 73 ? -17.558 -1.332 3.862 1.00 95.56 73 SER A O 1
ATOM 617 N N . GLY A 1 74 ? -19.473 -2.502 3.891 1.00 93.94 74 GLY A N 1
ATOM 618 C CA . GLY A 1 74 ? -20.174 -1.579 2.991 1.00 93.94 74 GLY A CA 1
ATOM 619 C C . GLY A 1 74 ? -20.184 -0.128 3.494 1.00 93.94 74 GLY A C 1
ATOM 620 O O . GLY A 1 74 ? -20.037 0.799 2.699 1.00 93.94 74 GLY A O 1
ATOM 621 N N . SER A 1 75 ? -20.292 0.085 4.810 1.00 93.56 75 SER A N 1
ATOM 622 C CA . SER A 1 75 ? -20.236 1.423 5.412 1.00 93.56 75 SER A CA 1
ATOM 623 C C . SER A 1 75 ? -18.842 2.048 5.326 1.00 93.56 75 SER A C 1
ATOM 625 O O . SER A 1 75 ? -18.731 3.234 5.020 1.00 93.56 75 SER A O 1
ATOM 627 N N . VAL A 1 76 ? -17.780 1.258 5.517 1.00 93.94 76 VAL A N 1
ATOM 628 C CA . VAL A 1 76 ? -16.389 1.718 5.373 1.00 93.94 76 VAL A CA 1
ATOM 629 C C . VAL A 1 76 ? -16.092 2.125 3.933 1.00 93.94 76 VAL A C 1
ATOM 631 O O . VAL A 1 76 ? -15.490 3.175 3.711 1.00 93.94 76 VAL A O 1
ATOM 634 N N . PHE A 1 77 ? -16.547 1.346 2.947 1.00 92.00 77 PHE A N 1
ATOM 635 C CA . PHE A 1 77 ? -16.373 1.715 1.541 1.00 92.00 77 PHE A CA 1
ATOM 636 C C . PHE A 1 77 ? -17.078 3.032 1.214 1.00 92.00 77 PHE A C 1
ATOM 638 O O . PHE A 1 77 ? -16.460 3.905 0.611 1.00 92.00 77 PHE A O 1
ATOM 645 N N . LYS A 1 78 ? -18.322 3.221 1.678 1.00 91.94 78 LYS A N 1
ATOM 646 C CA . LYS A 1 78 ? -19.065 4.477 1.483 1.00 91.94 78 LYS A CA 1
ATOM 647 C C . LYS A 1 78 ? -18.369 5.681 2.123 1.00 91.94 78 LYS A C 1
ATOM 649 O O . LYS A 1 78 ? -18.300 6.728 1.494 1.00 91.94 78 LYS A O 1
ATOM 654 N N . SER A 1 79 ? -17.829 5.546 3.337 1.00 91.62 79 SER A N 1
ATOM 655 C CA . SER A 1 79 ? -17.180 6.667 4.037 1.00 91.62 79 SER A CA 1
ATOM 656 C C . SER A 1 79 ? -15.821 7.063 3.452 1.00 91.62 79 SER A C 1
ATOM 658 O O . SER A 1 79 ? -15.407 8.213 3.584 1.00 91.62 79 SER A O 1
ATOM 660 N N . HIS A 1 80 ? -15.126 6.133 2.791 1.00 86.69 80 HIS A N 1
ATOM 661 C CA . HIS A 1 80 ? -13.802 6.373 2.203 1.00 86.69 80 HIS A CA 1
ATOM 662 C C . HIS A 1 80 ? -13.836 6.646 0.698 1.00 86.69 80 HIS A C 1
ATOM 664 O O . HIS A 1 80 ? -12.804 7.008 0.113 1.00 86.69 80 HIS A O 1
ATOM 670 N N . GLN A 1 81 ? -15.001 6.485 0.070 1.00 85.50 81 GLN A N 1
ATOM 671 C CA . GLN A 1 81 ? -15.217 6.899 -1.304 1.00 85.50 81 GLN A CA 1
ATOM 672 C C . GLN A 1 81 ? -15.269 8.421 -1.352 1.00 85.50 81 GLN A C 1
ATOM 674 O O . GLN A 1 81 ? -16.033 9.058 -0.631 1.00 85.50 81 GLN A O 1
ATOM 679 N N . ARG A 1 82 ? -14.474 9.025 -2.231 1.00 73.25 82 ARG A N 1
ATOM 680 C CA . ARG A 1 82 ? -14.715 10.411 -2.628 1.00 73.25 82 ARG A CA 1
ATOM 681 C C . ARG A 1 82 ? -15.564 10.396 -3.889 1.00 73.25 82 ARG A C 1
ATOM 683 O O . ARG A 1 82 ? -15.093 9.964 -4.942 1.00 73.25 82 ARG A O 1
ATOM 690 N N . SER A 1 83 ? -16.829 10.799 -3.741 1.00 59.06 83 SER A N 1
ATOM 691 C CA . SER A 1 83 ? -17.743 10.987 -4.866 1.00 59.06 83 SER A CA 1
ATOM 692 C C . SER A 1 83 ? -17.199 12.053 -5.815 1.00 59.06 83 SER A C 1
ATOM 694 O O . SER A 1 83 ? -16.311 12.838 -5.468 1.00 59.06 83 SER A O 1
ATOM 696 N N . ARG A 1 84 ? -17.701 12.017 -7.047 1.00 51.75 84 ARG A N 1
ATOM 697 C CA . ARG A 1 84 ? -17.353 12.984 -8.081 1.00 51.75 84 ARG A CA 1
ATOM 698 C C . ARG A 1 84 ? -17.659 14.407 -7.656 1.00 51.75 84 ARG A C 1
ATOM 700 O O . ARG A 1 84 ? -18.700 14.599 -6.998 1.00 51.75 84 ARG A O 1
#

Sequence (84 aa):
ADEKTVPNRINSSPEFPWYGYYAYKGFEARYHDLKVNLKGSKEYQVYCFNLKRSLPRRTHSITNNFYKKIVGSGSVFKSHQRSR

Radius of gyration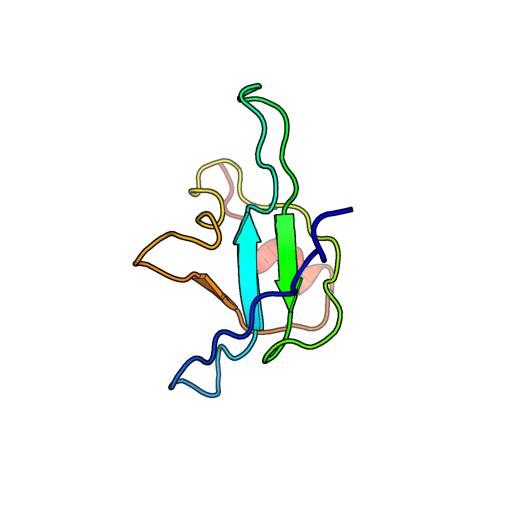: 13.84 Å; chains: 1; bounding box: 38×27×35 Å

Foldseek 3Di:
DPDPQQDFDADPDPQFQKWKAWADPDDPPPDTFIWIDGRRPDIDGDDDQEPPDDDAYHSPDPDTDTGGDDDDDPVVSVVPYDDD

Organism: St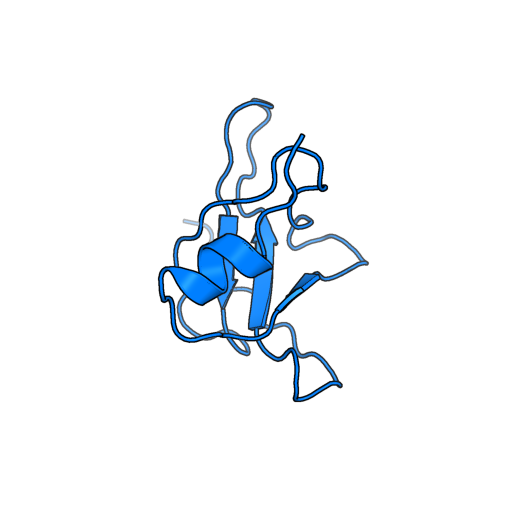reptococcus pyogenes (NCBI:txid1314)

pLDDT: mean 91.1, std 11.44, range [44.06, 98.38]

Secondary structure (DSSP, 8-state):
----PPP----S-TTS-EEEEE---SS-TT---EEEESTT---EE-----TTSPPPPBTT-SS-EEE------HHHHHHH----